Protein AF-A0A7S4PIX8-F1 (afdb_monomer)

Sequence (142 aa):
VVVIDFPQMVSTRHPNAESLFQRDVECVHSFFKKCFGLTFDRRPALGNISQKSDLYAAIMRGDWKSEHERAFFDLMNENAGSESEASESETEIEACASIEEKRPQPDSMTKSFGSMSISPSDIRKQLKKEERKKTLKGIKKK

Nearest PDB structures (foldseek):
  6hk6-assembly4_G  TM=9.289E-01  e=3.651E-03  Homo sapiens
  6fdm-assembly1_A  TM=9.212E-01  e=4.194E-03  Homo sapiens
  6hk6-assembly2_C  TM=9.289E-01  e=5.537E-03  Homo sapiens
  6hk6-assembly2_F  TM=9.269E-01  e=6.362E-03  Homo sapiens
  6hk6-assembly3_E  TM=9.273E-01  e=1.189E-02  Homo sapiens

pLDDT: mean 70.96, std 20.97, range [30.27, 95.44]

Organism: NCBI:txid180227

Solvent-accessible surface area (backbone atoms only — not comparable to full-atom values): 9648 Å² total; per-residue (Å²): 142,87,89,84,69,89,87,73,78,74,53,85,85,42,96,60,30,62,64,52,51,53,49,53,53,48,51,53,50,50,46,40,32,72,63,67,69,47,83,76,91,80,74,91,53,70,92,80,57,82,83,89,71,68,62,63,62,36,51,75,72,66,68,66,44,73,68,59,54,49,55,50,52,53,53,52,52,65,73,67,46,101,76,75,81,85,72,87,71,84,72,78,80,71,80,56,81,75,70,80,80,82,74,81,80,84,82,84,80,90,75,90,74,84,82,82,78,77,53,78,69,55,56,53,52,50,51,56,54,51,52,56,51,52,57,52,58,60,63,73,73,112

Foldseek 3Di:
DDDDDPVPDDDCPDPCNQVVLVVVQVVVQVQCCQQPVDHDPDDDGSVVDDDPDDPVVCVVVVVDDPVVVVVVVVVVVVVVDPDDPPPPPPPPSPRRPPPDDPDDDDDDDDDDDDDPPDDPVNVVVVVVVVVVVVVVVVVVPD

Radius of gyration: 22.8 Å; Cα contacts (8 Å, |Δi|>4): 31; chains: 1; bounding box: 69×52×41 Å

Structure (mmCIF, N/CA/C/O backbone):
data_AF-A0A7S4PIX8-F1
#
_entry.id   AF-A0A7S4PIX8-F1
#
loop_
_atom_site.group_PDB
_atom_site.id
_atom_site.type_symbol
_atom_site.label_atom_id
_atom_site.label_alt_id
_atom_site.label_comp_id
_atom_site.label_asym_id
_atom_site.label_entity_id
_atom_site.label_seq_id
_atom_site.pdbx_PDB_ins_code
_atom_site.Cartn_x
_atom_site.Cartn_y
_atom_site.Cartn_z
_atom_site.occupancy
_atom_site.B_iso_or_equiv
_atom_site.auth_seq_id
_atom_site.auth_comp_id
_atom_site.auth_asym_id
_atom_site.auth_atom_id
_atom_site.pdbx_PDB_model_num
ATOM 1 N N . VAL A 1 1 ? 0.823 11.960 3.523 1.00 74.56 1 VAL A N 1
ATOM 2 C CA . VAL A 1 1 ? 1.233 10.634 4.057 1.00 74.56 1 VAL A CA 1
ATOM 3 C C . VAL A 1 1 ? 2.567 10.268 3.431 1.00 74.56 1 VAL A C 1
ATOM 5 O O . VAL A 1 1 ? 2.658 10.321 2.213 1.00 74.56 1 VAL A O 1
ATOM 8 N N . VAL A 1 2 ? 3.583 9.933 4.230 1.00 82.31 2 VAL A N 1
ATOM 9 C CA . VAL A 1 2 ? 4.892 9.460 3.740 1.00 82.31 2 VAL A CA 1
ATOM 10 C C . VAL A 1 2 ? 5.036 7.989 4.124 1.00 82.31 2 VAL A C 1
ATOM 12 O O . VAL A 1 2 ? 4.799 7.637 5.277 1.00 82.31 2 VAL A O 1
ATOM 15 N N . VAL A 1 3 ? 5.381 7.129 3.163 1.00 83.44 3 VAL A N 1
ATOM 16 C CA . VAL A 1 3 ? 5.535 5.679 3.373 1.00 83.44 3 VAL A CA 1
ATOM 17 C C . VAL A 1 3 ? 7.021 5.324 3.398 1.00 83.44 3 VAL A C 1
ATOM 19 O O . VAL A 1 3 ? 7.771 5.738 2.516 1.00 83.44 3 VAL A O 1
ATOM 22 N N . ILE A 1 4 ? 7.433 4.553 4.403 1.00 83.06 4 ILE A N 1
ATOM 23 C CA . ILE A 1 4 ? 8.802 4.054 4.623 1.00 83.06 4 ILE A CA 1
ATOM 24 C C . ILE A 1 4 ? 8.757 2.520 4.829 1.00 83.06 4 ILE A C 1
ATOM 26 O O . ILE A 1 4 ? 7.661 1.977 4.870 1.00 83.06 4 ILE A O 1
ATOM 30 N N . ASP A 1 5 ? 9.907 1.834 4.938 1.00 71.06 5 ASP A N 1
ATOM 31 C CA . ASP A 1 5 ? 10.124 0.351 4.926 1.00 71.06 5 ASP A CA 1
ATOM 32 C C . ASP A 1 5 ? 10.632 -0.287 3.610 1.00 71.06 5 ASP A C 1
ATOM 34 O O . ASP A 1 5 ? 10.375 -1.452 3.284 1.00 71.06 5 ASP A O 1
ATOM 38 N N . PHE A 1 6 ? 11.478 0.426 2.865 1.00 70.69 6 PHE A N 1
ATOM 39 C CA . PHE A 1 6 ? 12.177 -0.129 1.697 1.00 70.69 6 PHE A CA 1
ATOM 40 C C . PHE A 1 6 ? 13.488 -0.825 2.113 1.00 70.69 6 PHE A C 1
ATOM 42 O O . PHE A 1 6 ? 14.541 -0.192 2.178 1.00 70.69 6 PHE A O 1
ATOM 49 N N . PRO A 1 7 ? 13.425 -2.108 2.514 1.00 76.69 7 PRO A N 1
ATOM 50 C CA . PRO A 1 7 ? 13.805 -3.212 1.618 1.00 76.69 7 PRO A CA 1
ATOM 51 C C . PRO A 1 7 ? 12.754 -4.337 1.534 1.00 76.69 7 PRO A C 1
ATOM 53 O O . PRO A 1 7 ? 13.012 -5.369 0.919 1.00 76.69 7 PRO A O 1
ATOM 56 N N . GLN A 1 8 ? 11.585 -4.161 2.157 1.00 82.69 8 GLN A N 1
ATOM 57 C CA . GLN A 1 8 ? 10.569 -5.213 2.310 1.00 82.69 8 GLN A CA 1
ATOM 58 C C . GLN A 1 8 ? 9.516 -5.230 1.183 1.00 82.69 8 GLN A C 1
ATOM 60 O O . GLN A 1 8 ? 8.537 -5.969 1.271 1.00 82.69 8 GLN A O 1
ATOM 65 N N . MET A 1 9 ? 9.687 -4.432 0.118 1.00 88.50 9 MET A N 1
ATOM 66 C CA . MET A 1 9 ? 8.757 -4.405 -1.019 1.00 88.50 9 MET A CA 1
ATOM 67 C C . MET A 1 9 ? 8.741 -5.724 -1.790 1.00 88.50 9 MET A C 1
ATOM 69 O O . MET A 1 9 ? 9.782 -6.255 -2.179 1.00 88.50 9 MET A O 1
ATOM 73 N N . VAL A 1 10 ? 7.535 -6.191 -2.111 1.00 90.12 10 VAL A N 1
ATOM 74 C CA . VAL A 1 10 ? 7.306 -7.418 -2.877 1.00 90.12 10 VAL A CA 1
ATOM 75 C C . VAL A 1 10 ? 6.502 -7.103 -4.138 1.00 90.12 10 VAL A C 1
ATOM 77 O O . VAL A 1 10 ? 5.579 -6.293 -4.117 1.00 90.12 10 VAL A O 1
ATOM 80 N N . SER A 1 11 ? 6.859 -7.744 -5.255 1.00 91.62 11 SER A N 1
ATOM 81 C CA . SER A 1 11 ? 6.102 -7.647 -6.509 1.00 91.62 11 SER A CA 1
ATOM 82 C C . SER A 1 11 ? 4.685 -8.206 -6.34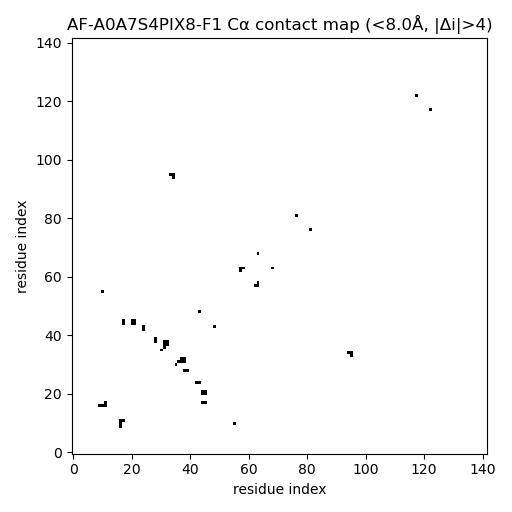4 1.00 91.62 11 SER A C 1
ATOM 84 O O . SER A 1 11 ? 4.498 -9.256 -5.730 1.00 91.62 11 SER A O 1
ATOM 86 N N . THR A 1 12 ? 3.704 -7.583 -6.997 1.00 92.31 12 THR A N 1
ATOM 87 C CA . THR A 1 12 ? 2.315 -8.074 -7.084 1.00 92.31 12 THR A CA 1
ATOM 88 C C . THR A 1 12 ? 2.200 -9.457 -7.732 1.00 92.31 12 THR A C 1
ATOM 90 O O . THR A 1 12 ? 1.202 -10.144 -7.549 1.00 92.31 12 THR A O 1
ATOM 93 N N . ARG A 1 13 ? 3.232 -9.895 -8.465 1.00 91.06 13 ARG A N 1
ATOM 94 C CA . ARG A 1 13 ? 3.305 -11.211 -9.121 1.00 91.06 13 ARG A CA 1
ATOM 95 C C . ARG A 1 13 ? 3.856 -12.318 -8.216 1.00 91.06 13 ARG A C 1
ATOM 97 O O . ARG A 1 13 ? 3.975 -13.459 -8.657 1.00 91.06 13 ARG A O 1
ATOM 104 N N . HIS A 1 14 ? 4.256 -11.999 -6.985 1.00 92.62 14 HIS A N 1
ATOM 105 C CA . HIS A 1 14 ? 4.800 -12.984 -6.056 1.00 92.62 14 HIS A CA 1
ATOM 106 C C . HIS A 1 14 ? 3.698 -13.955 -5.580 1.00 92.62 14 HIS A C 1
ATOM 108 O O . HIS A 1 14 ? 2.590 -13.500 -5.304 1.00 92.62 14 HIS A O 1
ATOM 114 N N . PRO A 1 15 ? 3.975 -15.262 -5.389 1.00 94.94 15 PRO A N 1
ATOM 115 C CA . PRO A 1 15 ? 2.965 -16.229 -4.930 1.00 94.94 15 PRO A CA 1
ATOM 116 C C . PRO A 1 15 ? 2.265 -15.838 -3.619 1.00 94.94 15 PRO A C 1
ATOM 118 O O . PRO A 1 15 ? 1.095 -16.139 -3.420 1.00 94.94 15 PRO A O 1
ATOM 121 N N . ASN A 1 16 ? 2.978 -15.123 -2.744 1.00 94.06 16 ASN A N 1
ATOM 122 C CA . ASN A 1 16 ? 2.458 -14.640 -1.459 1.00 94.06 16 ASN A CA 1
ATOM 123 C C . ASN A 1 16 ? 1.924 -13.193 -1.510 1.00 94.06 16 ASN A C 1
ATOM 125 O O . ASN A 1 16 ? 1.668 -12.618 -0.458 1.00 94.06 16 ASN A O 1
ATOM 129 N N . ALA A 1 17 ? 1.811 -12.564 -2.685 1.00 93.62 17 ALA A N 1
ATOM 130 C CA . ALA A 1 17 ? 1.421 -11.154 -2.780 1.00 93.62 17 ALA A CA 1
ATOM 131 C C . ALA A 1 17 ? 0.026 -10.894 -2.188 1.00 93.62 17 ALA A C 1
ATOM 133 O O . ALA A 1 17 ? -0.151 -9.917 -1.468 1.00 93.62 17 ALA A O 1
ATOM 134 N N . GLU A 1 18 ? -0.929 -11.801 -2.416 1.00 94.94 18 GLU A N 1
ATOM 135 C CA . GLU A 1 18 ? -2.298 -11.683 -1.897 1.00 94.94 18 GLU A CA 1
ATOM 136 C C . GLU A 1 18 ? -2.332 -11.651 -0.361 1.00 94.94 18 GLU A C 1
ATOM 138 O O . GLU A 1 18 ? -2.955 -10.779 0.242 1.00 94.94 18 GLU A O 1
ATOM 143 N N . SER A 1 19 ? -1.619 -12.575 0.294 1.00 95.19 19 SER A N 1
ATOM 144 C CA . SER A 1 19 ? -1.617 -12.667 1.757 1.00 95.19 19 SER A CA 1
ATOM 145 C C . SER A 1 19 ? -0.870 -11.506 2.414 1.00 95.19 19 SER A C 1
ATOM 147 O O . SER A 1 19 ? -1.296 -11.023 3.463 1.00 95.19 19 SER A O 1
ATOM 149 N N . LEU A 1 20 ? 0.210 -11.027 1.790 1.00 95.00 20 LEU A N 1
ATOM 150 C CA . LEU A 1 20 ? 0.936 -9.839 2.243 1.00 95.00 20 LEU A CA 1
ATOM 151 C C . LEU A 1 20 ? 0.072 -8.582 2.110 1.00 95.00 20 LEU A C 1
ATOM 153 O O . LEU A 1 20 ? -0.051 -7.830 3.071 1.00 95.00 20 LEU A O 1
ATOM 157 N N . PHE A 1 21 ? -0.602 -8.409 0.972 1.00 95.19 21 PHE A N 1
ATOM 158 C CA . PHE A 1 21 ? -1.512 -7.289 0.754 1.00 95.19 21 PHE A CA 1
ATOM 159 C C . PHE A 1 21 ? -2.660 -7.280 1.774 1.00 95.19 21 PHE A C 1
ATOM 161 O O . PHE A 1 21 ? -2.928 -6.256 2.401 1.00 95.19 21 PHE A O 1
ATOM 168 N N . GLN A 1 22 ? -3.298 -8.432 2.007 1.00 95.19 22 GLN A N 1
ATOM 169 C CA . GLN A 1 22 ? -4.379 -8.549 2.988 1.00 95.19 22 GLN A CA 1
ATOM 170 C C . GLN A 1 22 ? -3.910 -8.221 4.412 1.00 95.19 22 GLN A C 1
ATOM 172 O O . GLN A 1 22 ? -4.637 -7.573 5.167 1.00 95.19 22 GLN A O 1
ATOM 177 N N . ARG A 1 23 ? -2.696 -8.642 4.787 1.00 95.44 23 ARG A N 1
ATOM 178 C CA . ARG A 1 23 ? -2.092 -8.302 6.082 1.00 95.44 23 ARG A CA 1
ATOM 179 C C . ARG A 1 23 ? -1.923 -6.793 6.223 1.00 95.44 23 ARG A C 1
ATOM 181 O O . ARG A 1 23 ? -2.294 -6.241 7.254 1.00 95.44 23 ARG A O 1
ATOM 188 N N . ASP A 1 24 ? -1.388 -6.138 5.199 1.00 94.44 24 ASP A N 1
ATOM 189 C CA . ASP A 1 24 ? -1.130 -4.700 5.235 1.00 94.44 24 ASP A CA 1
ATOM 190 C C . ASP A 1 24 ? -2.457 -3.910 5.329 1.00 94.44 24 ASP A C 1
ATOM 192 O O . ASP A 1 24 ? -2.578 -2.999 6.152 1.00 94.44 24 ASP A O 1
ATOM 196 N N . VAL A 1 25 ? -3.503 -4.329 4.600 1.00 94.44 25 VAL A N 1
ATOM 197 C CA . VAL A 1 25 ? -4.873 -3.787 4.730 1.00 94.44 25 VAL A CA 1
ATOM 198 C C . VAL A 1 25 ? -5.429 -3.987 6.146 1.00 94.44 25 VAL A C 1
ATOM 200 O O . VAL A 1 25 ? -6.036 -3.074 6.711 1.00 94.44 25 VAL A O 1
ATOM 203 N N . GLU A 1 26 ? -5.224 -5.158 6.752 1.00 94.62 26 GLU A N 1
ATOM 204 C CA . GLU A 1 26 ? -5.687 -5.436 8.116 1.00 94.62 26 GLU A CA 1
ATOM 205 C C . GLU A 1 26 ? -4.984 -4.578 9.164 1.00 94.62 26 GLU A C 1
ATOM 207 O O . GLU A 1 26 ? -5.640 -4.079 10.081 1.00 94.62 26 GLU A O 1
ATOM 212 N N . CYS A 1 27 ? -3.677 -4.365 9.013 1.00 93.06 27 CYS A N 1
ATOM 213 C CA . CYS A 1 27 ? -2.896 -3.504 9.894 1.00 93.06 27 CYS A CA 1
ATOM 214 C C . CYS A 1 27 ? -3.439 -2.074 9.892 1.00 93.06 27 CYS A C 1
ATOM 216 O O . CYS A 1 27 ? -3.663 -1.509 10.961 1.00 93.06 27 CYS A O 1
ATOM 218 N N . VAL A 1 28 ? -3.720 -1.512 8.712 1.00 93.69 28 VAL A N 1
ATOM 219 C CA . VAL A 1 28 ? -4.263 -0.151 8.592 1.00 93.69 28 VAL A CA 1
ATOM 220 C C . VAL A 1 28 ? -5.659 -0.057 9.215 1.00 93.69 28 VAL A C 1
ATOM 222 O O . VAL A 1 28 ? -5.904 0.822 10.038 1.00 93.69 28 VAL A O 1
ATOM 225 N N . HIS A 1 29 ? -6.571 -0.985 8.910 1.00 93.00 29 HIS A N 1
ATOM 226 C CA . HIS A 1 29 ? -7.907 -0.986 9.526 1.00 93.00 29 HIS A CA 1
ATOM 227 C C . HIS A 1 29 ? -7.849 -1.149 11.046 1.00 93.00 29 HIS A C 1
ATOM 229 O O . HIS A 1 29 ? -8.541 -0.442 11.778 1.00 93.00 29 HIS A O 1
ATOM 235 N N . SER A 1 30 ? -7.023 -2.078 11.529 1.00 94.06 30 SER A N 1
ATOM 236 C CA . SER A 1 30 ? -6.849 -2.322 12.960 1.00 94.06 30 SER A CA 1
ATOM 237 C C . SER A 1 30 ? -6.265 -1.107 13.666 1.00 94.06 30 SER A C 1
ATOM 239 O O . SER A 1 30 ? -6.704 -0.791 14.768 1.00 94.06 30 SER A O 1
ATOM 241 N N . PHE A 1 31 ? -5.319 -0.410 13.035 1.00 94.75 31 PHE A N 1
ATOM 242 C CA . PHE A 1 31 ? -4.776 0.846 13.535 1.00 94.75 31 PHE A CA 1
ATOM 243 C C . PHE A 1 31 ? -5.884 1.890 13.685 1.00 94.75 31 PHE A C 1
ATOM 245 O O . PHE A 1 31 ? -6.129 2.357 14.793 1.00 94.75 31 PHE A O 1
ATOM 252 N N . PHE A 1 32 ? -6.645 2.182 12.627 1.00 94.38 32 PHE A N 1
ATOM 25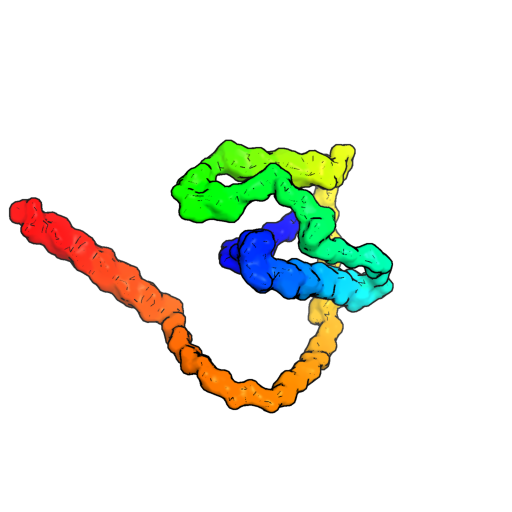3 C CA . PHE A 1 32 ? -7.702 3.197 12.701 1.00 94.38 32 PHE A CA 1
ATOM 254 C C . PHE A 1 32 ? -8.823 2.844 13.682 1.00 94.38 32 PHE A C 1
ATOM 256 O O . PHE A 1 32 ? -9.319 3.715 14.399 1.00 94.38 32 PHE A O 1
ATOM 263 N N . LYS A 1 33 ? -9.170 1.560 13.786 1.00 93.25 33 LYS A N 1
ATOM 264 C CA . LYS A 1 33 ? -10.137 1.080 14.773 1.00 93.25 33 LYS A CA 1
ATOM 265 C C . LYS A 1 33 ? -9.632 1.258 16.204 1.00 93.25 33 LYS A C 1
ATOM 267 O O . LYS A 1 33 ? -10.399 1.682 17.061 1.00 93.25 33 LYS A O 1
ATOM 272 N N . LYS A 1 34 ? -8.368 0.923 16.478 1.00 93.06 34 LYS A N 1
ATOM 273 C CA . LYS A 1 34 ? -7.786 1.003 17.829 1.00 93.06 34 LYS A CA 1
ATOM 274 C C . LYS 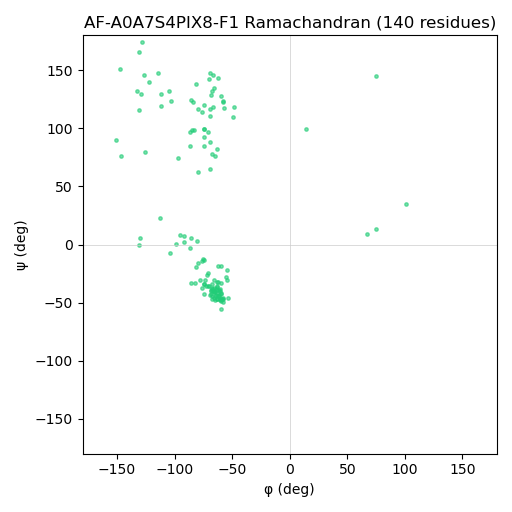A 1 34 ? -7.493 2.439 18.251 1.00 93.06 34 LYS A C 1
ATOM 276 O O . LYS A 1 34 ? -7.781 2.795 19.384 1.00 93.06 34 LYS A O 1
ATOM 281 N N . CYS A 1 35 ? -6.941 3.245 17.350 1.00 92.88 35 CYS A N 1
ATOM 282 C CA . CYS A 1 35 ? -6.502 4.600 17.664 1.00 92.88 35 CYS A CA 1
ATOM 283 C C . CYS A 1 35 ? -7.653 5.616 17.623 1.00 92.88 35 CYS A C 1
ATOM 285 O O . CYS A 1 35 ? -7.642 6.572 18.388 1.00 92.88 35 CYS A O 1
ATOM 287 N N . PHE A 1 36 ? -8.641 5.418 16.740 1.00 93.44 36 PHE A N 1
ATOM 288 C CA . PHE A 1 36 ? -9.679 6.422 16.464 1.00 93.44 36 PHE A CA 1
ATOM 289 C C . PHE A 1 36 ? -11.111 5.870 16.511 1.00 93.44 36 PHE A C 1
ATOM 291 O O . PHE A 1 36 ? -12.058 6.613 16.270 1.00 93.44 36 PHE A O 1
ATOM 298 N N . GLY A 1 37 ? -11.306 4.572 16.778 1.00 92.06 37 GLY A N 1
ATOM 299 C CA . GLY A 1 37 ? -12.636 3.948 16.768 1.00 92.06 37 GLY A CA 1
ATOM 300 C C . GLY A 1 37 ? -13.289 3.870 15.383 1.00 92.06 37 GLY A C 1
ATOM 301 O O . GLY A 1 37 ? -14.462 3.518 15.281 1.00 92.06 37 GLY A O 1
ATOM 302 N N . LEU A 1 38 ? -12.552 4.186 14.313 1.00 94.50 38 LEU A N 1
ATOM 303 C CA . LEU A 1 38 ? -13.087 4.234 12.955 1.00 94.50 38 LEU A CA 1
ATOM 304 C C . LEU A 1 38 ? -13.154 2.835 12.342 1.00 94.50 38 LEU A C 1
ATOM 306 O O . LEU A 1 38 ? -12.229 2.029 12.463 1.00 94.50 38 LEU A O 1
ATOM 310 N N . THR A 1 39 ? -14.257 2.556 11.650 1.00 91.75 39 THR A N 1
ATOM 311 C CA . THR A 1 39 ? -14.453 1.311 10.904 1.00 91.75 39 THR A CA 1
ATOM 312 C C . THR A 1 39 ? -14.833 1.628 9.467 1.00 91.75 39 THR A C 1
ATOM 314 O O . THR A 1 39 ? -15.484 2.635 9.199 1.00 91.75 39 THR A O 1
ATOM 317 N N . PHE A 1 40 ? -14.386 0.781 8.545 1.00 91.56 40 PHE A N 1
ATOM 318 C CA . PHE A 1 40 ? -14.608 0.956 7.116 1.00 91.56 40 PHE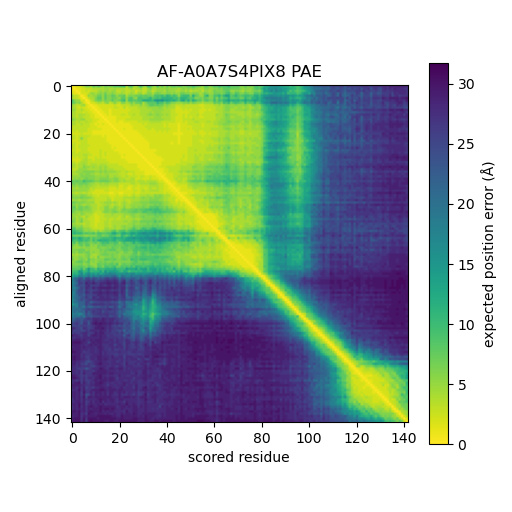 A CA 1
ATOM 319 C C . PHE A 1 40 ? -15.177 -0.338 6.542 1.00 91.56 40 PHE A C 1
ATOM 321 O O . PHE A 1 40 ? -14.601 -1.409 6.754 1.00 91.56 40 PHE A O 1
ATOM 328 N N . ASP A 1 41 ? -16.272 -0.225 5.793 1.00 90.19 41 ASP A N 1
ATOM 329 C CA . ASP A 1 41 ? -16.948 -1.374 5.178 1.00 90.19 41 ASP A CA 1
ATOM 330 C C . ASP A 1 41 ? -16.176 -1.915 3.973 1.00 90.19 41 ASP A C 1
ATOM 332 O O . ASP A 1 41 ? -16.143 -3.117 3.706 1.00 90.19 41 ASP A O 1
ATOM 336 N N . ARG A 1 42 ? -15.523 -1.019 3.228 1.00 90.62 42 ARG A N 1
ATOM 337 C CA . ARG A 1 42 ? -14.799 -1.379 2.013 1.00 90.62 42 ARG A CA 1
ATOM 338 C C . ARG A 1 42 ? -13.397 -1.870 2.350 1.00 90.62 42 ARG A C 1
ATOM 340 O O . ARG A 1 42 ? -12.587 -1.129 2.897 1.00 90.62 42 ARG A O 1
ATOM 347 N N . ARG A 1 43 ? -13.090 -3.092 1.917 1.00 91.44 43 ARG A N 1
ATOM 348 C CA . ARG A 1 43 ? -11.743 -3.672 1.916 1.00 91.44 43 ARG A CA 1
ATOM 349 C C . ARG A 1 43 ? -11.282 -3.825 0.466 1.00 91.44 43 ARG A C 1
ATOM 351 O O . ARG A 1 43 ? -11.964 -4.507 -0.302 1.00 91.44 43 ARG A O 1
ATOM 358 N N . PRO A 1 44 ? -10.186 -3.179 0.042 1.00 93.12 44 PRO A N 1
ATOM 359 C CA . PRO A 1 44 ? -9.619 -3.464 -1.266 1.00 93.12 44 PRO A CA 1
ATOM 360 C C . PRO A 1 44 ? -9.071 -4.897 -1.282 1.00 93.12 44 PRO A C 1
ATOM 362 O O . PRO A 1 44 ? -8.564 -5.379 -0.274 1.00 93.12 44 PRO A O 1
ATOM 365 N N . ALA A 1 45 ? -9.168 -5.555 -2.433 1.00 93.19 45 ALA A N 1
ATOM 366 C CA . ALA A 1 45 ? -8.524 -6.836 -2.707 1.00 93.19 45 ALA A CA 1
ATOM 367 C C . ALA A 1 45 ? -7.484 -6.621 -3.805 1.00 93.19 45 ALA A C 1
ATOM 369 O O . ALA A 1 45 ? -7.708 -5.789 -4.691 1.00 93.19 45 ALA A O 1
ATOM 370 N N . LEU A 1 46 ? -6.378 -7.366 -3.775 1.00 92.75 46 LEU A N 1
ATOM 371 C CA . LEU A 1 46 ? -5.274 -7.152 -4.712 1.00 92.75 46 LEU A CA 1
ATOM 372 C C . LEU A 1 46 ? -5.726 -7.345 -6.168 1.00 92.75 46 LEU A C 1
ATOM 374 O O . LEU A 1 46 ? -5.369 -6.546 -7.030 1.00 92.75 46 LEU A O 1
ATOM 378 N N . GLY A 1 47 ? -6.596 -8.326 -6.429 1.00 91.88 47 GLY A N 1
ATOM 379 C CA . GLY A 1 47 ? -7.171 -8.569 -7.759 1.00 91.88 47 GLY A CA 1
ATOM 380 C C . GLY A 1 47 ? -8.022 -7.423 -8.330 1.00 91.88 47 GLY A C 1
ATOM 381 O O . GLY A 1 47 ? -8.222 -7.362 -9.539 1.00 91.88 47 GLY A O 1
ATOM 382 N N . ASN A 1 48 ? -8.485 -6.489 -7.493 1.00 91.12 48 ASN A N 1
ATOM 383 C CA . ASN A 1 48 ? -9.268 -5.326 -7.926 1.00 91.12 48 ASN A CA 1
ATOM 384 C C . ASN A 1 48 ? -8.389 -4.099 -8.230 1.00 91.12 48 ASN A C 1
ATOM 386 O O . ASN A 1 48 ? -8.914 -3.024 -8.528 1.00 91.12 48 ASN A O 1
ATOM 390 N N . ILE A 1 49 ? -7.063 -4.227 -8.118 1.00 90.69 49 ILE A N 1
ATOM 391 C CA . ILE A 1 49 ? -6.107 -3.135 -8.300 1.00 90.69 49 ILE A CA 1
ATOM 392 C C . ILE A 1 49 ? -5.445 -3.272 -9.669 1.00 90.69 49 ILE A C 1
ATOM 394 O O . ILE A 1 49 ? -4.813 -4.278 -9.980 1.00 90.69 49 ILE A O 1
ATOM 398 N N . SER A 1 50 ? -5.549 -2.222 -10.483 1.00 88.12 50 SER A N 1
ATOM 399 C CA . SER A 1 50 ? -4.852 -2.151 -11.766 1.00 88.12 50 SER A CA 1
ATOM 400 C C . SER A 1 50 ? -3.436 -1.614 -11.580 1.00 88.12 50 SER A C 1
ATOM 402 O O . SER A 1 50 ? -3.239 -0.506 -11.078 1.00 88.12 50 SER A O 1
ATOM 404 N N . GLN A 1 51 ? -2.443 -2.370 -12.043 1.00 86.19 51 GLN A N 1
ATOM 405 C CA . GLN A 1 51 ? -1.050 -1.936 -12.049 1.00 86.19 51 GLN A CA 1
ATOM 406 C C . GLN A 1 51 ? -0.823 -0.891 -13.151 1.00 86.19 51 GLN A C 1
ATOM 408 O O . GLN A 1 51 ? -1.023 -1.176 -14.328 1.00 86.19 51 GLN A O 1
ATOM 413 N N . LYS A 1 52 ? -0.396 0.320 -12.772 1.00 84.50 52 LYS A N 1
ATOM 414 C CA . LYS A 1 52 ? -0.115 1.414 -13.721 1.00 84.50 52 LYS A CA 1
ATOM 415 C C . LYS A 1 52 ? 1.306 1.364 -14.301 1.00 84.50 52 LYS A C 1
ATOM 417 O O . LYS A 1 52 ? 1.508 1.731 -15.452 1.00 84.50 52 LYS A O 1
ATOM 422 N N . SER A 1 53 ? 2.284 0.895 -13.526 1.00 82.88 53 SER A N 1
ATOM 423 C CA . SER A 1 53 ? 3.680 0.750 -13.959 1.00 82.88 53 SER A CA 1
ATOM 424 C C . SER A 1 53 ? 4.361 -0.446 -13.279 1.00 82.88 53 SER A C 1
ATOM 426 O O . SER A 1 53 ? 4.001 -0.841 -12.166 1.00 82.88 53 SER A O 1
ATOM 428 N N . ASP A 1 54 ? 5.344 -1.059 -13.950 1.00 83.50 54 ASP A N 1
ATOM 429 C CA . ASP A 1 54 ? 6.146 -2.159 -13.390 1.00 83.50 54 ASP A CA 1
ATOM 430 C C . ASP A 1 54 ? 7.479 -1.655 -12.826 1.00 83.50 54 ASP A C 1
ATOM 432 O O . ASP A 1 54 ? 8.555 -1.821 -13.407 1.00 83.50 54 ASP A O 1
ATOM 436 N N . LEU A 1 55 ? 7.362 -1.015 -11.660 1.00 85.50 55 LEU A N 1
ATOM 437 C CA . LEU A 1 55 ? 8.474 -0.542 -10.836 1.00 85.50 55 LEU A CA 1
ATOM 438 C C . LEU A 1 55 ? 9.474 -1.664 -10.529 1.00 85.50 55 LEU A C 1
ATOM 440 O O . LEU A 1 55 ? 10.685 -1.498 -10.673 1.00 85.50 55 LEU A O 1
ATOM 444 N N . TYR A 1 56 ? 8.959 -2.826 -10.132 1.00 85.94 56 TYR A N 1
ATOM 445 C CA . TYR A 1 56 ? 9.778 -3.949 -9.699 1.00 85.94 56 TYR A CA 1
ATOM 446 C C . TYR A 1 56 ? 10.680 -4.454 -10.827 1.00 85.94 56 TYR A C 1
ATOM 448 O O . TYR A 1 56 ? 11.875 -4.662 -10.621 1.00 85.94 56 TYR A O 1
ATOM 456 N N . ALA A 1 57 ? 10.140 -4.599 -12.040 1.00 86.25 57 ALA A N 1
ATOM 457 C CA . ALA A 1 57 ? 10.928 -5.040 -13.181 1.00 86.25 57 ALA A CA 1
ATOM 458 C C . ALA A 1 57 ? 12.008 -4.020 -13.584 1.00 86.25 57 ALA A C 1
ATOM 460 O O . ALA A 1 57 ? 13.111 -4.427 -13.946 1.00 86.25 57 ALA A O 1
ATOM 461 N N . ALA A 1 58 ? 11.725 -2.714 -13.505 1.00 85.75 58 ALA A N 1
ATOM 462 C CA . ALA A 1 58 ? 12.715 -1.669 -13.785 1.00 85.75 58 ALA A CA 1
ATOM 463 C C . ALA A 1 58 ? 13.885 -1.704 -12.785 1.00 85.75 58 ALA A C 1
ATOM 465 O O . ALA A 1 58 ? 15.047 -1.657 -13.191 1.00 85.75 58 ALA A O 1
ATOM 466 N N . ILE A 1 59 ? 13.581 -1.873 -11.494 1.00 86.44 59 ILE A N 1
ATOM 467 C CA . ILE A 1 59 ? 14.591 -2.019 -10.437 1.00 86.44 59 ILE A CA 1
ATOM 468 C C . ILE A 1 59 ? 15.427 -3.284 -10.654 1.00 86.44 59 ILE A C 1
ATOM 470 O O . ILE A 1 59 ? 16.652 -3.219 -10.605 1.00 86.44 59 ILE A O 1
ATOM 474 N N . MET A 1 60 ? 14.793 -4.427 -10.935 1.00 85.81 60 MET A N 1
ATOM 475 C CA . MET A 1 60 ? 15.503 -5.704 -11.089 1.00 85.81 60 MET A CA 1
ATOM 476 C C . MET A 1 60 ? 16.436 -5.744 -12.297 1.00 85.81 60 MET A C 1
ATOM 478 O O . MET A 1 60 ? 17.468 -6.410 -12.251 1.00 85.81 60 MET A O 1
ATOM 482 N N . ARG A 1 61 ? 16.106 -5.020 -13.371 1.00 87.44 61 ARG A N 1
ATOM 483 C CA . ARG A 1 61 ? 17.013 -4.860 -14.514 1.00 87.44 61 ARG A CA 1
ATOM 484 C C . ARG A 1 61 ? 18.163 -3.888 -14.241 1.00 87.44 61 ARG A C 1
ATOM 486 O O . ARG A 1 61 ? 19.117 -3.865 -15.008 1.00 87.44 61 ARG A O 1
ATOM 493 N N . GLY A 1 62 ? 18.098 -3.117 -13.153 1.00 85.50 62 GLY A N 1
ATOM 494 C CA . GLY A 1 62 ? 19.052 -2.047 -12.862 1.00 85.50 62 GLY A CA 1
ATOM 495 C C . GLY A 1 62 ? 18.834 -0.796 -13.717 1.00 85.50 62 GLY A C 1
ATOM 496 O O . GLY A 1 62 ? 19.683 0.090 -13.728 1.00 85.50 62 GLY A O 1
ATOM 497 N N . ASP A 1 63 ? 17.693 -0.704 -14.403 1.00 82.81 63 ASP A N 1
ATOM 498 C CA . ASP A 1 63 ? 17.343 0.408 -15.293 1.00 82.81 63 ASP A CA 1
ATOM 499 C C . ASP A 1 63 ? 16.692 1.577 -14.535 1.00 82.81 63 ASP A C 1
ATOM 501 O O . ASP A 1 63 ? 16.213 2.528 -15.150 1.00 82.81 63 ASP A O 1
ATOM 505 N N . TRP A 1 64 ? 16.633 1.517 -13.202 1.00 80.38 64 TRP A N 1
ATOM 506 C CA . TRP A 1 64 ? 16.037 2.573 -12.392 1.00 80.38 64 TRP A CA 1
ATOM 507 C C . TRP A 1 64 ? 16.872 3.859 -12.476 1.00 80.38 64 TRP A C 1
ATOM 509 O O . TRP A 1 64 ? 18.039 3.893 -12.089 1.00 80.38 64 TRP A O 1
ATOM 519 N N . LYS A 1 65 ? 16.257 4.923 -12.993 1.00 82.31 65 LYS A N 1
ATOM 520 C CA . LYS A 1 65 ? 16.858 6.239 -13.251 1.00 82.31 65 LYS A CA 1
ATOM 521 C C . LYS A 1 65 ? 15.960 7.335 -12.685 1.00 82.31 65 LYS A C 1
ATOM 523 O O . LYS A 1 65 ? 14.776 7.099 -12.449 1.00 82.31 65 LYS A O 1
ATOM 528 N N . SER A 1 66 ? 16.492 8.552 -12.574 1.00 81.19 66 SER A N 1
ATOM 529 C CA . SER A 1 66 ? 15.760 9.732 -12.085 1.00 81.19 66 SER A CA 1
ATOM 530 C C . SER A 1 66 ? 14.462 10.025 -12.854 1.00 81.19 66 SER A C 1
ATOM 532 O O . SER A 1 66 ? 13.516 10.556 -12.285 1.00 81.19 66 SER A O 1
ATOM 534 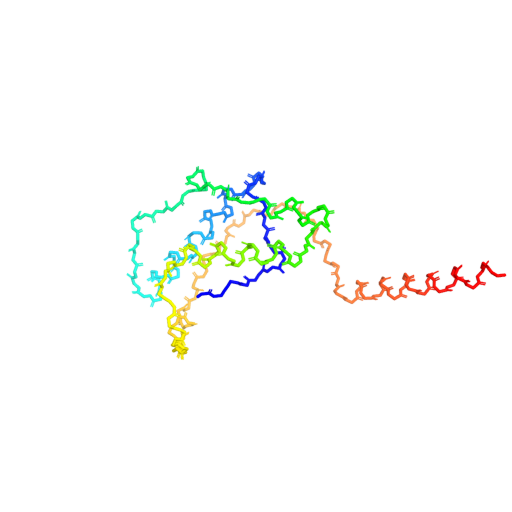N N . GLU A 1 67 ? 14.372 9.642 -14.131 1.00 82.88 67 GLU A N 1
ATOM 535 C CA . GLU A 1 67 ? 13.138 9.760 -14.924 1.00 82.88 67 GLU A CA 1
ATOM 536 C C . GLU A 1 67 ? 12.016 8.845 -14.408 1.00 82.88 67 GLU A C 1
ATOM 538 O O . GLU A 1 67 ? 10.863 9.262 -14.327 1.00 82.88 67 GLU A O 1
ATOM 543 N N . HIS A 1 68 ? 12.351 7.611 -14.016 1.00 80.06 68 HIS A N 1
ATOM 544 C CA . HIS A 1 68 ? 11.387 6.665 -13.454 1.00 80.06 68 HIS A CA 1
ATOM 545 C C . HIS A 1 68 ? 10.923 7.088 -12.058 1.00 80.06 68 HIS A C 1
ATOM 547 O O . HIS A 1 68 ? 9.752 6.919 -11.721 1.00 80.06 68 HIS A O 1
ATOM 553 N N . GLU A 1 69 ? 11.827 7.673 -11.273 1.00 82.19 69 GLU A N 1
ATOM 554 C CA . GLU A 1 69 ? 11.515 8.262 -9.972 1.00 82.19 69 GLU A CA 1
ATOM 555 C C . GLU A 1 69 ? 10.551 9.443 -10.109 1.00 82.19 69 GLU A C 1
ATOM 557 O O . GLU A 1 69 ? 9.523 9.480 -9.436 1.00 82.19 69 GLU A O 1
ATOM 562 N N . ARG A 1 70 ? 10.818 10.361 -11.045 1.00 82.81 70 ARG A N 1
ATOM 563 C CA . ARG A 1 70 ? 9.918 11.482 -11.331 1.00 82.81 70 ARG A CA 1
ATOM 564 C C . ARG A 1 70 ? 8.533 11.002 -11.763 1.00 82.81 70 ARG A C 1
ATOM 566 O O . ARG A 1 70 ? 7.541 11.428 -11.186 1.00 82.81 70 ARG A O 1
ATOM 573 N N . ALA A 1 71 ? 8.470 10.057 -12.702 1.00 82.38 71 ALA A N 1
ATOM 574 C CA . ALA A 1 71 ? 7.203 9.487 -13.159 1.00 82.38 71 ALA A CA 1
ATOM 575 C C . ALA A 1 71 ? 6.412 8.804 -12.027 1.00 82.38 71 ALA A C 1
ATOM 577 O O . ALA A 1 71 ? 5.183 8.827 -12.024 1.00 82.38 71 ALA A O 1
ATOM 578 N N . PHE A 1 72 ? 7.102 8.195 -11.057 1.00 82.56 72 PHE A N 1
ATOM 579 C CA . PHE A 1 72 ? 6.465 7.600 -9.884 1.00 82.56 72 PHE A CA 1
ATOM 580 C C . PHE A 1 72 ? 5.827 8.657 -8.972 1.00 82.56 72 PHE A C 1
ATOM 582 O O . PHE A 1 72 ? 4.671 8.499 -8.577 1.00 82.56 72 PHE A O 1
ATOM 589 N N . PHE A 1 73 ? 6.551 9.736 -8.660 1.00 83.88 73 PHE A N 1
ATOM 590 C CA . PHE A 1 73 ? 6.023 10.813 -7.820 1.00 83.88 73 PHE A CA 1
ATOM 591 C C . PHE A 1 73 ? 4.907 11.605 -8.509 1.00 83.88 73 PHE A C 1
ATOM 593 O O . PHE A 1 73 ? 3.898 11.888 -7.864 1.00 83.88 73 PHE A O 1
ATOM 600 N N . ASP A 1 74 ? 5.034 11.884 -9.810 1.00 86.12 74 ASP A N 1
ATOM 601 C CA . ASP A 1 74 ? 3.988 12.547 -10.600 1.00 86.12 74 ASP A CA 1
ATOM 602 C C . ASP A 1 74 ? 2.683 11.734 -10.547 1.00 86.12 74 ASP A C 1
ATOM 604 O O . ASP A 1 74 ? 1.619 12.268 -10.232 1.00 86.12 74 ASP A O 1
ATOM 608 N N . LEU A 1 75 ? 2.775 10.411 -10.726 1.00 82.62 75 LEU A N 1
ATOM 609 C CA . LEU A 1 75 ? 1.622 9.516 -10.641 1.00 82.62 75 LEU A CA 1
ATOM 610 C C . LEU A 1 75 ? 0.984 9.482 -9.242 1.00 82.62 75 LEU A C 1
ATOM 612 O O . LEU A 1 75 ? -0.239 9.384 -9.115 1.00 82.62 75 LEU A O 1
ATOM 616 N N . MET A 1 76 ? 1.794 9.529 -8.179 1.00 79.88 76 MET A N 1
ATOM 617 C CA . MET A 1 76 ? 1.270 9.633 -6.814 1.00 79.88 76 MET A CA 1
ATOM 618 C C . MET A 1 76 ? 0.508 10.941 -6.607 1.00 79.88 76 M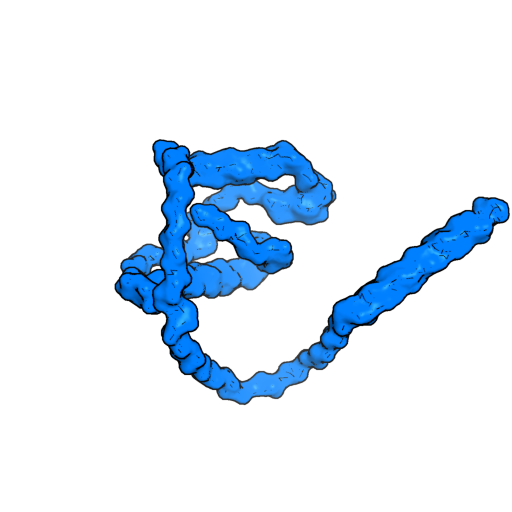ET A C 1
ATOM 620 O O . MET A 1 76 ? -0.559 10.926 -5.994 1.00 79.88 76 MET A O 1
ATOM 624 N N . ASN A 1 77 ? 1.034 12.045 -7.135 1.00 81.81 77 ASN A N 1
ATOM 625 C CA .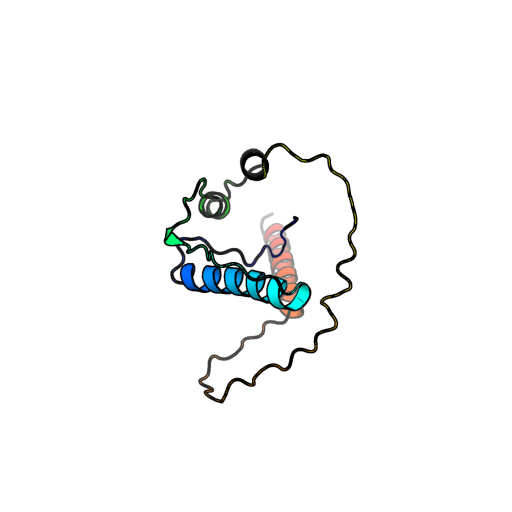 ASN A 1 77 ? 0.431 13.361 -6.986 1.00 81.81 77 ASN A CA 1
ATOM 626 C C . ASN A 1 77 ? -0.895 13.473 -7.758 1.00 81.81 77 ASN A C 1
ATOM 628 O O . ASN A 1 77 ? -1.873 13.996 -7.232 1.00 81.81 77 ASN A O 1
ATOM 632 N N . GLU A 1 78 ? -0.976 12.896 -8.961 1.00 80.44 78 GLU A N 1
ATOM 633 C CA . GLU A 1 78 ? -2.232 12.789 -9.722 1.00 80.44 78 GLU A CA 1
ATOM 634 C C . GLU A 1 78 ? -3.312 12.011 -8.957 1.00 80.44 78 GLU A C 1
ATOM 636 O O . GLU A 1 78 ? -4.480 12.399 -8.935 1.00 80.44 78 GLU A O 1
ATOM 641 N N . ASN A 1 79 ? -2.927 10.910 -8.307 1.00 68.81 79 ASN A N 1
ATOM 642 C CA . ASN A 1 79 ? -3.842 10.091 -7.516 1.00 68.81 79 ASN A CA 1
ATOM 643 C C . ASN A 1 79 ? -4.290 10.767 -6.209 1.00 68.81 79 ASN A C 1
ATOM 645 O O . ASN A 1 79 ? -5.338 10.395 -5.680 1.00 68.81 79 ASN A O 1
ATOM 649 N N . ALA A 1 80 ? -3.505 11.705 -5.673 1.00 66.44 80 ALA A N 1
ATOM 650 C CA . ALA A 1 80 ? -3.814 12.405 -4.429 1.00 66.44 80 ALA A CA 1
ATOM 651 C C . ALA A 1 80 ? -4.904 13.480 -4.594 1.00 66.44 80 ALA A C 1
ATOM 653 O O . ALA A 1 80 ? -5.483 13.901 -3.596 1.00 66.44 80 ALA A O 1
ATOM 654 N N . GLY A 1 81 ? -5.242 13.864 -5.832 1.00 47.88 81 GLY A N 1
ATOM 655 C CA . GLY A 1 81 ? -6.197 14.935 -6.104 1.00 47.88 81 GLY A CA 1
ATOM 656 C C . GLY A 1 81 ? -5.591 16.314 -5.831 1.00 47.88 81 GLY A C 1
ATOM 657 O O . GLY A 1 81 ? -4.773 16.501 -4.936 1.00 47.88 81 GLY A O 1
ATOM 658 N N . SER A 1 82 ? -5.977 17.291 -6.643 1.00 48.34 82 SER A N 1
ATOM 659 C CA . SER A 1 82 ? -5.502 18.673 -6.609 1.00 48.34 82 SER A CA 1
ATOM 660 C C . SER A 1 82 ? -5.973 19.445 -5.367 1.00 48.34 82 SER A C 1
ATOM 662 O O . SER A 1 82 ? -6.727 20.394 -5.515 1.00 48.34 82 SER A O 1
ATOM 664 N N . GLU A 1 83 ? -5.557 19.066 -4.162 1.00 47.31 83 GLU A N 1
ATOM 665 C CA . GLU A 1 83 ? -5.676 19.886 -2.947 1.00 47.31 83 GLU A CA 1
ATOM 666 C C . GLU A 1 83 ? -4.476 19.602 -2.030 1.00 47.31 83 GLU A C 1
ATOM 668 O O . GLU A 1 83 ? -4.572 18.884 -1.039 1.00 47.31 83 GLU A O 1
ATOM 673 N N . SER A 1 84 ? -3.307 20.151 -2.370 1.00 43.16 84 SER A N 1
ATOM 674 C CA . SER A 1 84 ? -2.198 20.260 -1.419 1.00 43.16 84 SER A CA 1
ATOM 675 C C . SER A 1 84 ? -1.727 21.709 -1.325 1.00 43.16 84 SER A C 1
ATOM 677 O O . SER A 1 84 ? -0.707 22.093 -1.894 1.00 43.16 84 SER A O 1
ATOM 679 N N . GLU A 1 85 ? -2.455 22.517 -0.560 1.00 36.34 85 GLU A N 1
ATOM 680 C CA . GLU A 1 85 ? -1.755 23.487 0.276 1.00 36.34 85 GLU A CA 1
ATOM 681 C C . GLU A 1 85 ? -1.049 22.661 1.352 1.00 36.34 85 GLU A C 1
ATOM 683 O O . GLU A 1 85 ? -1.685 22.003 2.179 1.00 36.34 85 GLU A O 1
ATOM 688 N N . ALA A 1 86 ? 0.278 22.618 1.267 1.00 43.66 86 ALA A N 1
ATOM 689 C CA . ALA A 1 86 ? 1.140 22.002 2.259 1.00 43.66 86 ALA A CA 1
ATOM 690 C C . ALA A 1 86 ? 1.068 22.817 3.558 1.00 43.66 86 ALA A C 1
ATOM 692 O O . ALA A 1 86 ? 1.936 23.624 3.871 1.00 43.66 86 ALA A O 1
ATOM 693 N N . SER A 1 87 ? -0.010 22.625 4.309 1.00 34.44 87 SER A N 1
ATOM 694 C CA . SER A 1 87 ? -0.087 23.002 5.711 1.00 34.44 87 SER A CA 1
ATOM 695 C C . SER A 1 87 ? 0.549 21.857 6.496 1.00 34.44 87 SER A C 1
ATOM 697 O O . SER A 1 87 ? -0.079 20.819 6.722 1.00 34.44 87 SER A O 1
ATOM 699 N N . GLU A 1 88 ? 1.816 22.033 6.870 1.00 42.88 88 GLU A N 1
ATOM 700 C CA . GLU A 1 88 ? 2.514 21.213 7.863 1.00 42.88 88 GLU A CA 1
ATOM 701 C C . GLU A 1 88 ? 1.845 21.408 9.234 1.00 42.88 88 GLU A C 1
ATOM 703 O O . GLU A 1 88 ? 2.335 22.128 10.098 1.00 42.88 88 GLU A O 1
ATOM 708 N N . SER A 1 89 ? 0.679 20.798 9.445 1.00 31.33 89 SER A N 1
ATOM 709 C CA . SER A 1 89 ? 0.185 20.567 10.795 1.00 31.33 89 SER A CA 1
ATOM 710 C C . SER A 1 89 ? 0.814 19.267 11.282 1.00 31.33 89 SER A C 1
ATOM 712 O O . SER A 1 89 ? 0.348 18.179 10.931 1.00 31.33 89 SER A O 1
ATOM 714 N N . GLU A 1 90 ? 1.882 19.373 12.071 1.00 42.00 90 GLU A N 1
ATOM 715 C CA . GLU A 1 90 ? 2.349 18.281 12.922 1.00 42.00 90 GLU A CA 1
ATOM 716 C C . GLU A 1 90 ? 1.250 17.975 13.949 1.00 42.00 90 GLU A C 1
ATOM 718 O O . GLU A 1 90 ? 1.243 18.477 15.069 1.00 42.00 90 GLU A O 1
ATOM 723 N N . THR A 1 91 ? 0.244 17.190 13.563 1.00 36.41 91 THR A N 1
ATOM 724 C CA . THR A 1 91 ? -0.632 16.561 14.547 1.00 36.41 91 THR A CA 1
ATOM 725 C C . THR A 1 91 ? 0.170 15.434 15.169 1.00 36.41 91 THR A C 1
ATOM 727 O O . THR A 1 91 ? 0.322 14.369 14.567 1.00 36.41 91 THR A O 1
ATOM 730 N N . GLU A 1 92 ? 0.725 15.701 16.347 1.00 43.47 92 GLU A N 1
ATOM 731 C CA . GLU A 1 92 ? 1.367 14.711 17.200 1.00 43.47 92 GLU A CA 1
ATOM 732 C C . GLU A 1 92 ? 0.429 13.504 17.353 1.00 43.47 92 GLU A C 1
ATOM 734 O O . GLU A 1 92 ? -0.630 13.573 17.978 1.00 43.47 92 GLU A O 1
ATOM 739 N N . ILE A 1 93 ? 0.792 12.369 16.749 1.00 51.53 93 ILE A N 1
ATOM 740 C CA . ILE A 1 93 ? 0.094 11.096 16.959 1.00 51.53 93 ILE A CA 1
ATOM 741 C C . ILE A 1 93 ? 0.596 10.525 18.294 1.00 51.53 93 ILE A C 1
ATOM 743 O O . ILE A 1 93 ? 1.232 9.477 18.347 1.00 51.53 93 ILE A O 1
ATOM 747 N N . GLU A 1 94 ? 0.349 11.245 19.388 1.00 52.34 94 GLU A N 1
ATOM 748 C CA . GLU A 1 94 ? 0.741 10.831 20.741 1.00 52.34 94 GLU A CA 1
ATOM 749 C C . GLU A 1 94 ? -0.241 9.787 21.318 1.00 52.34 94 GLU A C 1
ATOM 751 O O . GLU A 1 94 ? 0.070 9.050 22.248 1.00 52.34 94 GLU A O 1
ATOM 756 N N . ALA A 1 95 ? -1.429 9.640 20.720 1.00 48.88 95 ALA A N 1
ATOM 757 C CA . ALA A 1 95 ? -2.540 8.917 21.340 1.00 48.88 95 ALA A CA 1
ATOM 758 C C . ALA A 1 95 ? -2.509 7.378 21.217 1.00 48.88 95 ALA A C 1
ATOM 760 O O . ALA A 1 95 ? -3.190 6.705 21.989 1.00 48.88 95 ALA A O 1
ATOM 761 N N . CYS A 1 96 ? -1.764 6.785 20.271 1.00 48.72 96 CYS A N 1
ATOM 762 C CA . CYS A 1 96 ? -1.896 5.340 19.999 1.00 48.72 96 CYS A CA 1
ATOM 763 C C . CYS A 1 96 ? -0.773 4.445 20.554 1.00 48.72 96 CYS A C 1
ATOM 765 O O . CYS A 1 96 ? -0.899 3.221 20.533 1.00 48.72 96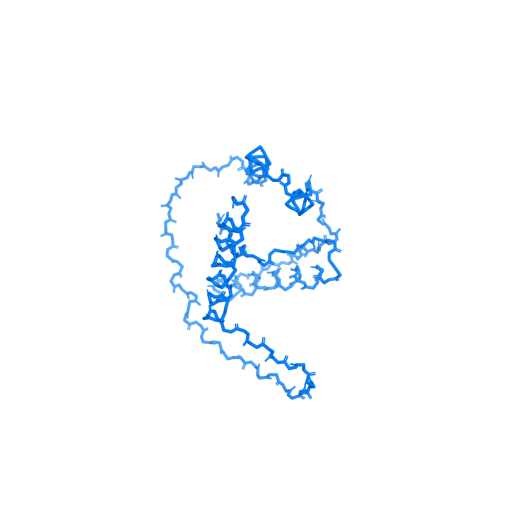 CYS A O 1
ATOM 767 N N . ALA A 1 97 ? 0.303 5.020 21.100 1.00 53.19 97 ALA A N 1
ATOM 768 C CA . ALA A 1 97 ? 1.410 4.246 21.669 1.00 53.19 97 ALA A CA 1
ATOM 769 C C . ALA A 1 97 ? 1.083 3.597 23.035 1.00 53.19 97 ALA A C 1
ATOM 771 O O . ALA A 1 97 ? 1.815 2.715 23.480 1.00 53.19 97 ALA A O 1
ATOM 772 N N . SER A 1 98 ? -0.010 3.998 23.699 1.00 46.78 98 SER A N 1
ATOM 773 C CA . SER A 1 98 ? -0.331 3.586 25.079 1.00 46.78 98 SER A CA 1
ATOM 774 C C . SER A 1 98 ? -1.341 2.437 25.215 1.00 46.78 98 SER A C 1
ATOM 776 O O . SER A 1 98 ? -1.657 2.046 26.338 1.00 46.78 98 SER A O 1
ATOM 778 N N . ILE A 1 99 ? -1.856 1.867 24.119 1.00 50.59 99 ILE A N 1
ATOM 779 C CA . ILE A 1 99 ? -2.767 0.711 24.196 1.00 50.59 99 ILE A CA 1
ATOM 780 C C . ILE A 1 99 ? -1.931 -0.574 24.248 1.00 50.59 99 ILE A C 1
ATOM 782 O O . ILE A 1 99 ? -1.486 -1.093 23.226 1.00 50.59 99 ILE A O 1
ATOM 786 N N . GLU A 1 100 ? -1.716 -1.063 25.468 1.00 49.25 100 GLU A N 1
ATOM 787 C CA . GLU A 1 100 ? -0.973 -2.277 25.807 1.00 49.25 100 GLU A CA 1
ATOM 788 C C . GLU A 1 100 ? -1.405 -3.494 24.960 1.00 49.25 100 GLU A C 1
ATOM 790 O O . GLU A 1 100 ? -2.549 -3.960 24.986 1.00 49.25 100 GLU A O 1
ATOM 795 N N . GLU A 1 101 ? -0.456 -4.021 24.188 1.00 45.66 101 GLU A N 1
ATOM 796 C CA . GLU A 1 101 ? -0.606 -5.200 23.343 1.00 45.66 101 GLU A CA 1
ATOM 797 C C . GLU A 1 101 ? -0.619 -6.473 24.216 1.00 45.66 101 GLU A C 1
ATOM 799 O O . GLU A 1 101 ? 0.420 -7.078 24.476 1.00 45.66 101 GLU A O 1
ATOM 804 N N . LYS A 1 102 ? -1.796 -6.954 24.643 1.00 37.59 102 LYS A N 1
ATOM 805 C CA . LYS A 1 102 ? -1.924 -8.371 25.034 1.00 37.59 102 LYS A CA 1
ATOM 806 C C . LYS A 1 102 ? -1.809 -9.237 23.776 1.00 37.59 102 LYS A C 1
ATOM 808 O O . LYS A 1 102 ? -2.814 -9.551 23.141 1.00 37.59 102 LYS A O 1
ATOM 813 N N . ARG A 1 103 ? -0.581 -9.618 23.406 1.00 35.06 103 ARG A N 1
ATOM 814 C CA . ARG A 1 103 ? -0.325 -10.649 22.385 1.00 35.06 103 ARG A CA 1
ATOM 815 C C . ARG A 1 103 ? -0.984 -11.973 22.797 1.00 35.06 103 ARG A C 1
ATOM 817 O O . ARG A 1 103 ? -0.633 -12.493 23.858 1.00 35.06 103 ARG A O 1
ATOM 824 N N . PRO A 1 104 ? -1.862 -12.578 21.980 1.00 37.03 104 PRO A N 1
ATOM 825 C CA . PRO A 1 104 ?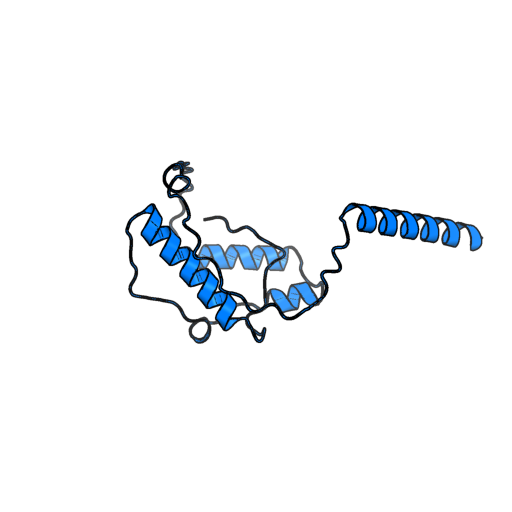 -2.171 -13.993 22.132 1.00 37.03 104 PRO A CA 1
ATOM 826 C C . PRO A 1 104 ? -0.930 -14.820 21.756 1.00 37.03 104 PRO A C 1
ATOM 828 O O . PRO A 1 104 ? -0.311 -14.597 20.715 1.00 37.03 104 PRO A O 1
ATOM 831 N N . GLN A 1 105 ? -0.542 -15.740 22.639 1.00 33.47 105 GLN A N 1
ATOM 832 C CA . GLN A 1 105 ? 0.575 -16.661 22.426 1.00 33.47 105 GLN A CA 1
ATOM 833 C C . GLN A 1 105 ? 0.223 -17.638 21.291 1.00 33.47 105 GLN A C 1
ATOM 835 O O . GLN A 1 105 ? -0.871 -18.202 21.317 1.00 33.47 105 GLN A O 1
ATOM 840 N N . PRO A 1 106 ? 1.105 -17.866 20.301 1.00 39.88 106 PRO A N 1
ATOM 841 C CA . PRO A 1 106 ? 0.901 -18.935 19.339 1.00 39.88 106 PRO A CA 1
ATOM 842 C C . PRO A 1 106 ? 1.232 -20.277 19.996 1.00 39.88 106 PRO A C 1
ATOM 844 O O . PRO A 1 106 ? 2.385 -20.555 20.337 1.00 39.88 106 PRO A O 1
ATOM 847 N N . ASP A 1 107 ? 0.209 -21.110 20.157 1.00 33.50 107 ASP A N 1
ATOM 848 C CA . ASP A 1 107 ? 0.355 -22.490 20.594 1.00 33.50 107 ASP A CA 1
ATOM 849 C C . ASP A 1 107 ? 1.295 -23.259 19.647 1.00 33.50 107 ASP A C 1
ATOM 851 O O . ASP A 1 107 ? 1.051 -23.410 18.452 1.00 33.50 107 ASP A O 1
ATOM 855 N N . SER A 1 108 ? 2.411 -23.710 20.221 1.00 34.94 108 SER A N 1
ATOM 856 C CA . SER A 1 108 ? 3.170 -24.924 19.907 1.00 34.94 108 SER A CA 1
ATOM 857 C C . SER A 1 108 ? 2.840 -25.641 18.580 1.00 34.94 108 SER A C 1
ATOM 859 O O . SER A 1 108 ? 2.011 -26.550 18.540 1.00 34.94 108 SER A O 1
ATOM 861 N N . MET A 1 109 ? 3.654 -25.401 17.548 1.00 30.27 109 MET A N 1
ATOM 862 C CA . MET A 1 109 ? 4.186 -26.496 16.724 1.00 30.27 109 MET A CA 1
ATOM 863 C C . MET A 1 109 ? 5.548 -26.108 16.140 1.00 30.27 109 MET A C 1
ATOM 865 O O . MET A 1 109 ? 5.678 -25.532 15.062 1.00 30.27 109 MET A O 1
ATOM 869 N N . THR A 1 110 ? 6.595 -26.433 16.892 1.00 41.81 110 THR A N 1
ATOM 870 C CA . THR A 1 110 ? 7.984 -26.398 16.444 1.00 41.81 110 THR A CA 1
ATOM 871 C C . THR A 1 110 ? 8.226 -27.507 15.418 1.00 41.81 110 THR A C 1
ATOM 873 O O . THR A 1 110 ? 8.169 -28.692 15.738 1.00 41.81 110 THR A O 1
ATOM 876 N N . LYS A 1 111 ? 8.568 -27.141 14.178 1.00 35.19 111 LYS A N 1
ATOM 877 C CA . LYS A 1 111 ? 9.407 -27.982 13.313 1.00 35.19 111 LYS A CA 1
ATOM 878 C C . LYS A 1 111 ? 10.499 -27.129 12.681 1.00 35.19 111 LYS A C 1
ATOM 880 O O . LYS A 1 111 ? 10.270 -26.019 12.215 1.00 35.19 111 LYS A O 1
ATOM 885 N N . SER A 1 112 ? 11.707 -27.664 12.780 1.00 43.78 112 SER A N 1
ATOM 886 C CA . SER A 1 112 ? 12.992 -27.016 12.579 1.00 43.78 112 SER A CA 1
ATOM 887 C C . SER A 1 112 ? 13.183 -26.436 11.179 1.00 43.78 112 SER A C 1
ATOM 889 O O . SER A 1 112 ? 13.153 -27.178 10.200 1.00 43.78 112 SER A O 1
ATOM 891 N N . PHE A 1 113 ? 13.559 -25.164 11.107 1.00 31.73 113 PHE A N 1
ATOM 892 C CA . PHE A 1 113 ? 14.528 -24.699 10.120 1.00 31.73 113 PHE A CA 1
ATOM 893 C C . PHE A 1 113 ? 15.571 -23.878 10.870 1.00 31.73 113 PHE A C 1
ATOM 895 O O . PHE A 1 113 ? 15.249 -22.894 11.531 1.00 31.73 113 PHE A O 1
ATOM 902 N N . GLY A 1 114 ? 16.808 -24.376 10.863 1.00 36.41 114 GLY A N 1
ATOM 903 C CA . GLY A 1 114 ? 17.912 -23.812 11.625 1.00 36.41 114 GLY A CA 1
ATOM 904 C C . GLY A 1 114 ? 18.143 -22.353 11.250 1.00 36.41 114 GLY A C 1
ATOM 905 O O . GLY A 1 114 ? 18.397 -22.028 10.092 1.00 36.41 114 GLY A O 1
ATOM 906 N N . SER A 1 115 ? 18.072 -21.474 12.244 1.00 39.81 115 SER A N 1
ATOM 907 C CA . SER A 1 115 ? 18.458 -20.080 12.100 1.00 39.81 115 SER A CA 1
ATOM 908 C C . SER A 1 115 ? 19.979 -20.000 11.966 1.00 39.81 115 SER A C 1
ATOM 910 O O . SER A 1 115 ? 20.702 -19.991 12.963 1.00 39.81 115 SER A O 1
ATOM 912 N N . MET A 1 116 ? 20.490 -19.924 10.741 1.00 39.25 116 MET A N 1
ATOM 913 C CA . MET A 1 116 ? 21.813 -19.345 10.529 1.00 39.25 116 MET A CA 1
ATOM 914 C C . MET A 1 116 ? 21.694 -17.826 10.670 1.00 39.25 116 MET A C 1
ATOM 916 O O . MET A 1 116 ? 21.503 -17.101 9.697 1.00 39.25 116 MET A O 1
ATOM 920 N N . SER A 1 117 ? 21.768 -17.340 11.906 1.00 45.09 117 SER A N 1
ATOM 921 C CA . SER A 1 117 ? 21.920 -15.918 12.188 1.00 45.09 117 SER A CA 1
ATOM 922 C C . SER A 1 117 ? 23.358 -15.510 11.874 1.00 45.09 117 SER A C 1
ATOM 924 O O . SER A 1 117 ? 24.288 -15.746 12.641 1.00 45.09 117 SER A O 1
ATOM 926 N N . ILE A 1 118 ? 23.569 -14.909 10.705 1.00 55.19 118 ILE A N 1
ATOM 927 C CA . ILE A 1 118 ? 24.848 -14.270 10.394 1.00 55.19 118 ILE A CA 1
ATOM 928 C C . ILE A 1 118 ? 24.836 -12.905 11.079 1.00 55.19 118 ILE A C 1
ATOM 930 O O . ILE A 1 118 ? 23.994 -12.060 10.772 1.00 55.19 118 ILE A O 1
ATOM 934 N N . SER A 1 119 ? 25.749 -12.687 12.028 1.00 50.88 119 SER A N 1
ATOM 935 C CA . SER A 1 119 ? 25.803 -11.417 12.745 1.00 50.88 119 SER A CA 1
ATOM 936 C C . SER A 1 119 ? 26.285 -10.289 11.812 1.00 50.88 119 SER A C 1
ATOM 938 O O . SER A 1 119 ? 27.148 -10.518 10.954 1.00 50.88 119 SER A O 1
ATOM 940 N N . PRO A 1 120 ? 25.815 -9.039 11.986 1.00 50.75 120 PRO A N 1
ATOM 941 C CA . PRO A 1 120 ? 26.296 -7.880 11.217 1.00 50.75 120 PRO A CA 1
ATOM 942 C C . PRO A 1 120 ? 27.825 -7.678 11.277 1.00 50.75 120 PRO A C 1
ATOM 944 O O . PRO A 1 120 ? 28.429 -7.053 10.399 1.00 50.75 120 PRO A O 1
ATOM 947 N N . SER A 1 121 ? 28.467 -8.223 12.312 1.00 56.53 121 SER A N 1
ATOM 948 C CA . SER A 1 121 ? 29.917 -8.247 12.510 1.00 56.53 121 SER A CA 1
ATOM 949 C C . SER A 1 121 ? 30.626 -9.129 11.481 1.00 56.53 121 SER A C 1
ATOM 951 O O . SER A 1 121 ? 31.713 -8.787 11.007 1.00 56.53 121 SER A O 1
ATOM 953 N N . ASP A 1 122 ? 30.009 -10.251 11.114 1.00 67.00 122 ASP A N 1
ATOM 954 C CA . ASP A 1 122 ? 30.577 -11.231 10.191 1.00 67.00 122 ASP A CA 1
ATOM 955 C C . ASP A 1 122 ? 30.484 -10.739 8.749 1.00 67.00 122 ASP A C 1
ATOM 957 O O . ASP A 1 122 ? 31.454 -10.856 8.002 1.00 67.00 122 ASP A O 1
ATOM 961 N N . ILE A 1 123 ? 29.391 -10.053 8.399 1.00 63.06 123 ILE A N 1
ATOM 962 C CA . ILE A 1 123 ? 29.231 -9.366 7.107 1.00 63.06 123 ILE A CA 1
ATOM 963 C C . ILE A 1 123 ? 30.348 -8.327 6.914 1.00 63.06 123 ILE A C 1
ATOM 965 O O . ILE A 1 123 ? 31.034 -8.321 5.889 1.00 63.06 123 ILE A O 1
ATOM 969 N N . ARG A 1 124 ? 30.626 -7.506 7.940 1.00 65.75 124 ARG A N 1
ATOM 970 C CA . ARG A 1 124 ? 31.723 -6.520 7.902 1.00 65.75 124 ARG A CA 1
ATOM 971 C C . ARG A 1 124 ? 33.104 -7.162 7.766 1.00 65.75 124 ARG A C 1
ATOM 973 O O . ARG A 1 124 ? 33.966 -6.616 7.074 1.00 65.75 124 ARG A O 1
ATOM 980 N N . LYS A 1 125 ? 33.337 -8.315 8.400 1.00 70.69 125 LYS A N 1
ATOM 981 C CA . LYS A 1 125 ? 34.598 -9.063 8.250 1.00 70.69 125 LYS A CA 1
ATOM 982 C C . LYS A 1 125 ? 34.751 -9.637 6.839 1.00 70.69 125 LYS A C 1
ATOM 984 O O . LYS A 1 125 ? 35.863 -9.610 6.308 1.00 70.69 125 LYS A O 1
ATOM 989 N N . GLN A 1 126 ? 33.667 -10.113 6.222 1.00 66.31 126 GLN A N 1
ATOM 990 C CA . GLN A 1 126 ? 33.695 -10.647 4.856 1.00 66.31 126 GLN A CA 1
ATOM 991 C C . GLN A 1 126 ? 33.989 -9.557 3.817 1.00 66.31 126 GLN A C 1
ATOM 993 O O . GLN A 1 126 ? 34.888 -9.747 2.997 1.00 66.31 126 GLN A O 1
ATOM 998 N N . LEU A 1 127 ? 33.354 -8.386 3.933 1.00 61.84 127 LEU A N 1
ATOM 999 C CA . LEU A 1 127 ? 33.625 -7.218 3.081 1.00 61.84 127 LEU A CA 1
ATOM 1000 C C . LEU A 1 127 ? 35.094 -6.777 3.155 1.00 61.84 127 LEU A C 1
ATOM 1002 O O . LEU A 1 127 ? 35.772 -6.698 2.132 1.00 61.84 127 LEU A O 1
ATOM 1006 N N . LYS A 1 128 ? 35.647 -6.620 4.367 1.00 69.75 128 LYS A N 1
ATOM 1007 C CA . LYS A 1 128 ? 37.066 -6.252 4.542 1.00 69.75 128 LYS A CA 1
ATOM 1008 C C . LYS A 1 128 ? 38.030 -7.309 3.987 1.00 69.75 128 LYS A C 1
ATOM 1010 O O . LYS A 1 128 ? 39.122 -6.975 3.522 1.00 69.75 128 LYS A O 1
ATOM 1015 N N . LYS A 1 129 ? 37.663 -8.595 4.041 1.00 70.00 129 LYS A N 1
ATOM 1016 C CA . LYS A 1 129 ? 38.469 -9.697 3.486 1.00 70.00 129 LYS A CA 1
ATOM 1017 C C . LYS A 1 129 ? 38.430 -9.709 1.956 1.00 70.00 129 LYS A C 1
ATOM 1019 O O . LYS A 1 129 ? 39.447 -10.026 1.340 1.00 70.00 129 LYS A O 1
ATOM 1024 N N . GLU A 1 130 ? 37.303 -9.358 1.344 1.00 65.69 130 GLU A N 1
ATOM 1025 C CA . GLU A 1 130 ? 37.191 -9.207 -0.109 1.00 65.69 130 GLU A CA 1
ATOM 1026 C C . GLU A 1 130 ? 37.961 -7.998 -0.638 1.00 65.69 130 GLU A C 1
ATOM 1028 O O . GLU A 1 130 ? 38.691 -8.132 -1.621 1.00 65.69 130 GLU A O 1
ATOM 1033 N N . GLU A 1 131 ? 37.884 -6.850 0.035 1.00 68.00 131 GLU A N 1
ATOM 1034 C CA . GLU A 1 131 ? 38.632 -5.651 -0.362 1.00 68.00 131 GLU A CA 1
ATOM 1035 C C . GLU A 1 131 ? 40.145 -5.889 -0.322 1.00 68.00 131 GLU A C 1
ATOM 1037 O O . GLU A 1 131 ? 40.849 -5.594 -1.288 1.00 68.00 131 GLU A O 1
ATOM 1042 N N . ARG A 1 132 ? 40.646 -6.551 0.731 1.00 67.38 132 ARG A N 1
ATOM 1043 C CA . ARG A 1 132 ? 42.061 -6.953 0.838 1.00 67.38 132 ARG A CA 1
ATOM 1044 C C . ARG A 1 132 ? 42.500 -7.933 -0.254 1.00 67.38 132 ARG A C 1
ATOM 1046 O O . ARG A 1 132 ? 43.654 -7.919 -0.673 1.00 67.38 132 ARG A O 1
ATOM 1053 N N . LYS A 1 133 ? 41.602 -8.799 -0.733 1.00 67.31 133 LYS A N 1
ATOM 1054 C CA . LYS A 1 133 ? 41.891 -9.713 -1.852 1.00 67.31 133 LYS A CA 1
ATOM 1055 C C . LYS A 1 133 ? 41.909 -8.984 -3.196 1.00 67.31 133 LYS A C 1
ATOM 1057 O O . LYS A 1 133 ? 42.687 -9.368 -4.069 1.00 67.31 133 LYS A O 1
ATOM 1062 N N . LYS A 1 134 ? 41.078 -7.952 -3.371 1.00 65.12 134 LYS A N 1
ATOM 1063 C CA . LYS A 1 134 ? 41.061 -7.111 -4.579 1.00 65.12 134 LYS A CA 1
ATOM 1064 C C . LYS A 1 134 ? 42.337 -6.271 -4.685 1.00 65.12 134 LYS A C 1
ATOM 1066 O O . LYS A 1 134 ? 42.948 -6.254 -5.750 1.00 65.12 134 LYS A O 1
ATOM 1071 N N . THR A 1 135 ? 42.809 -5.690 -3.581 1.00 65.62 135 THR A N 1
ATOM 1072 C CA . THR A 1 135 ? 44.065 -4.919 -3.565 1.00 65.62 135 THR A CA 1
ATOM 1073 C C . THR A 1 135 ? 45.296 -5.797 -3.820 1.00 65.62 135 THR A C 1
ATOM 1075 O O . THR A 1 135 ? 46.155 -5.424 -4.616 1.00 65.62 135 THR A O 1
ATOM 1078 N N . LEU A 1 136 ? 45.353 -7.017 -3.267 1.00 59.59 136 LEU A N 1
ATOM 1079 C CA . LEU A 1 136 ? 46.451 -7.960 -3.545 1.00 59.59 136 LEU A CA 1
ATOM 1080 C C . LEU A 1 136 ? 46.468 -8.483 -4.992 1.00 59.59 136 LEU A C 1
ATOM 1082 O O . LEU A 1 136 ? 47.541 -8.727 -5.546 1.00 59.59 136 LEU A O 1
ATOM 1086 N N . LYS A 1 137 ? 45.299 -8.659 -5.623 1.00 60.22 137 LYS A N 1
ATOM 1087 C CA . LYS A 1 137 ? 45.206 -9.070 -7.036 1.00 60.22 137 LYS A CA 1
ATOM 1088 C C . LYS A 1 137 ? 45.625 -7.960 -8.008 1.00 60.22 137 LYS A C 1
ATOM 1090 O O . LYS A 1 137 ? 46.079 -8.284 -9.101 1.00 60.22 137 LYS A O 1
ATOM 1095 N N . GLY A 1 138 ? 45.508 -6.691 -7.612 1.00 56.62 138 GLY A N 1
ATOM 1096 C CA . GLY A 1 138 ? 46.009 -5.546 -8.381 1.00 56.62 138 GLY A CA 1
ATOM 1097 C C . GLY A 1 138 ? 47.534 -5.406 -8.344 1.00 56.62 138 GLY A C 1
ATOM 1098 O O . GLY A 1 138 ? 48.130 -4.987 -9.329 1.00 56.62 138 GLY A O 1
ATOM 1099 N N . ILE A 1 139 ? 48.176 -5.825 -7.249 1.00 56.88 139 ILE A N 1
ATOM 1100 C CA . ILE A 1 139 ? 49.639 -5.758 -7.086 1.00 56.88 139 ILE A CA 1
ATOM 1101 C C . ILE A 1 139 ? 50.356 -6.892 -7.844 1.00 56.88 139 ILE A C 1
ATOM 1103 O O . ILE A 1 139 ? 51.455 -6.691 -8.340 1.00 56.88 139 ILE A O 1
ATOM 1107 N N . LYS A 1 140 ? 49.730 -8.068 -8.009 1.00 55.56 140 LYS A N 1
ATOM 1108 C CA . LYS A 1 140 ? 50.299 -9.216 -8.754 1.00 55.56 140 LYS A CA 1
ATOM 1109 C C . LYS A 1 140 ? 50.164 -9.141 -10.289 1.00 55.56 140 LYS A C 1
ATOM 1111 O O . LYS A 1 140 ? 50.520 -10.103 -10.962 1.00 55.56 140 LYS A O 1
ATOM 1116 N N . LYS A 1 141 ? 49.613 -8.052 -10.839 1.00 55.44 141 LYS A N 1
ATOM 1117 C CA . LYS A 1 141 ? 49.394 -7.845 -12.288 1.00 55.44 141 LYS A CA 1
ATOM 1118 C C . LYS A 1 141 ? 50.264 -6.722 -12.891 1.00 55.44 141 LYS A C 1
ATOM 1120 O O . LYS A 1 141 ? 49.895 -6.166 -13.923 1.00 55.44 141 LYS A O 1
ATOM 1125 N N . LYS A 1 142 ? 51.393 -6.391 -12.262 1.00 44.66 142 LYS A N 1
ATOM 1126 C CA . LYS A 1 142 ? 52.452 -5.546 -12.831 1.00 44.66 142 LYS A CA 1
ATOM 1127 C C . LYS A 1 142 ? 53.750 -6.328 -12.914 1.00 44.66 142 LYS A C 1
ATOM 1129 O O . LYS A 1 142 ? 53.996 -7.108 -11.968 1.00 44.66 142 LYS A O 1
#

Mean predicted aligned error: 17.05 Å

InterPro domains:
  IPR018934 RIO-type domain [PF01163] (1-41)

Secondary structure (DSSP, 8-state):
-----TT----TTSTTHHHHHHHHHHHHHHHHHHHH----S----GGGPPP---HHHHHHHT---HHHHHHHHHHHHHHH-S------------SSTTS---PPP--------------HHHHHHHHHHHHHHHHHHHHTT-